Protein AF-A0A9P6KYP5-F1 (afdb_monomer_lite)

Organism: NCBI:txid83296

Structure (mmCIF, N/CA/C/O backbone):
data_AF-A0A9P6KYP5-F1
#
_entry.id   AF-A0A9P6KYP5-F1
#
loop_
_atom_site.group_PDB
_atom_site.id
_atom_site.type_symbol
_atom_site.label_atom_id
_atom_site.label_alt_id
_atom_site.label_comp_id
_atom_site.label_asym_id
_atom_site.label_entity_id
_atom_site.label_seq_id
_atom_site.pdbx_PDB_ins_code
_atom_site.Cartn_x
_atom_site.Cartn_y
_atom_site.Cartn_z
_atom_site.occupancy
_atom_site.B_iso_or_equiv
_atom_site.auth_seq_id
_atom_site.auth_comp_id
_atom_site.auth_asym_id
_atom_site.auth_atom_id
_atom_site.pdbx_PDB_model_num
ATOM 1 N N . MET A 1 1 ? 40.845 39.971 -29.958 1.00 44.00 1 MET A N 1
ATOM 2 C CA . MET A 1 1 ? 39.928 39.571 -28.871 1.00 44.00 1 MET A CA 1
ATOM 3 C C . MET A 1 1 ? 38.555 39.395 -29.490 1.00 44.00 1 MET A C 1
ATOM 5 O O . MET A 1 1 ? 37.910 40.387 -29.801 1.00 44.00 1 MET A O 1
ATOM 9 N N . GLU A 1 2 ? 38.164 38.157 -29.788 1.00 44.59 2 GLU A N 1
ATOM 10 C CA . GLU A 1 2 ? 36.823 37.867 -30.303 1.00 44.59 2 GLU A CA 1
ATOM 11 C C . GLU A 1 2 ? 35.807 38.026 -29.170 1.00 44.59 2 GLU A C 1
ATOM 13 O O . GLU A 1 2 ? 35.826 37.288 -28.186 1.00 44.59 2 GLU A O 1
ATOM 18 N N . TYR A 1 3 ? 34.938 39.029 -29.296 1.00 50.56 3 TYR A N 1
ATOM 19 C CA . TYR A 1 3 ? 33.772 39.180 -28.437 1.00 50.56 3 TYR A CA 1
ATOM 20 C C . TYR A 1 3 ? 32.770 38.075 -28.786 1.00 50.56 3 TYR A C 1
ATOM 22 O O . TYR A 1 3 ? 32.214 38.045 -29.885 1.00 50.56 3 TYR A O 1
ATOM 30 N N . ASN A 1 4 ? 32.551 37.154 -27.848 1.00 55.22 4 ASN A N 1
ATOM 31 C CA . ASN A 1 4 ? 31.525 36.126 -27.974 1.00 55.22 4 ASN A CA 1
ATOM 32 C C . ASN A 1 4 ? 30.144 36.784 -28.141 1.00 55.22 4 ASN A C 1
ATOM 34 O O . ASN A 1 4 ? 29.724 37.588 -27.311 1.00 55.22 4 ASN A O 1
ATOM 38 N N . LYS A 1 5 ? 29.450 36.441 -29.236 1.00 57.41 5 LYS A N 1
ATOM 39 C CA . LYS A 1 5 ? 28.115 36.955 -29.585 1.00 57.41 5 LYS A CA 1
ATOM 40 C C . LYS A 1 5 ? 27.102 36.722 -28.443 1.00 57.41 5 LYS A C 1
ATOM 42 O O . LYS A 1 5 ? 27.071 35.618 -27.891 1.00 57.41 5 LYS A O 1
ATOM 47 N N . PRO A 1 6 ? 26.219 37.697 -28.149 1.00 54.44 6 PRO A N 1
ATOM 48 C CA . PRO A 1 6 ? 25.274 37.650 -27.025 1.00 54.44 6 PRO A CA 1
ATOM 49 C C . PRO A 1 6 ? 24.238 36.513 -27.105 1.00 54.44 6 PRO A C 1
ATOM 51 O O . PRO A 1 6 ? 23.682 36.120 -26.084 1.00 54.44 6 PRO A O 1
ATOM 54 N N . GLU A 1 7 ? 24.010 35.925 -28.283 1.00 51.78 7 GLU A N 1
ATOM 55 C CA . GLU A 1 7 ? 23.033 34.840 -28.468 1.00 51.78 7 GLU A CA 1
ATOM 56 C C . GLU A 1 7 ? 23.382 33.561 -27.694 1.00 51.78 7 GLU A C 1
ATOM 58 O O . GLU A 1 7 ? 22.488 32.896 -27.177 1.00 51.78 7 GLU A O 1
ATOM 63 N N . LYS A 1 8 ? 24.671 33.218 -27.543 1.00 51.72 8 LYS A N 1
ATOM 64 C CA . LYS A 1 8 ? 25.075 31.989 -26.832 1.00 51.72 8 LYS A CA 1
ATOM 65 C C . LYS A 1 8 ? 24.877 32.077 -25.315 1.00 51.72 8 LYS A C 1
ATOM 67 O O . LYS A 1 8 ? 24.716 31.049 -24.664 1.00 51.72 8 LYS A O 1
ATOM 72 N N . MET A 1 9 ? 24.861 33.287 -24.755 1.00 49.75 9 MET A N 1
ATOM 73 C CA . MET A 1 9 ? 24.710 33.512 -23.315 1.00 49.75 9 MET A CA 1
ATOM 74 C C . MET A 1 9 ? 23.245 33.374 -22.864 1.00 49.75 9 MET A C 1
ATOM 76 O O . MET A 1 9 ? 22.976 32.851 -21.786 1.00 49.75 9 MET A O 1
ATOM 80 N N . ILE A 1 10 ? 22.293 33.740 -23.730 1.00 51.50 10 ILE A N 1
ATOM 81 C CA . ILE A 1 10 ? 20.849 33.630 -23.467 1.00 51.50 10 ILE A CA 1
ATOM 82 C C . ILE A 1 10 ? 20.412 32.160 -23.381 1.00 51.50 10 ILE A C 1
ATOM 84 O O . ILE A 1 10 ? 19.579 31.804 -22.549 1.00 51.50 10 ILE A O 1
ATOM 88 N N . VAL A 1 11 ? 20.999 31.277 -24.196 1.00 53.56 11 VAL A N 1
ATOM 89 C CA . VAL A 1 11 ? 20.635 29.848 -24.226 1.00 53.56 11 VAL A CA 1
ATOM 90 C C . VAL A 1 11 ? 21.051 29.129 -22.936 1.00 53.56 11 VAL A C 1
ATOM 92 O O . VAL A 1 11 ? 20.288 28.313 -22.424 1.00 53.56 11 VAL A O 1
ATOM 95 N N . ALA A 1 12 ? 22.214 29.461 -22.365 1.00 55.34 12 ALA A N 1
ATOM 96 C CA . ALA A 1 12 ? 22.681 28.871 -21.107 1.00 55.34 12 ALA A CA 1
ATOM 97 C C . ALA A 1 12 ? 21.826 29.303 -19.898 1.00 55.34 12 ALA A C 1
ATOM 99 O O . ALA A 1 12 ? 21.501 28.472 -19.044 1.00 55.34 12 ALA A O 1
ATOM 100 N N . ASP A 1 13 ? 21.418 30.577 -19.858 1.00 56.06 13 ASP A N 1
ATOM 101 C CA . ASP A 1 13 ? 20.523 31.115 -18.821 1.00 56.06 13 ASP A CA 1
ATOM 102 C C . ASP A 1 13 ? 19.115 30.497 -18.919 1.00 56.06 13 ASP A C 1
ATOM 104 O O . ASP A 1 13 ? 18.518 30.101 -17.916 1.00 56.06 13 ASP A O 1
ATOM 108 N N . SER A 1 14 ? 18.626 30.303 -20.150 1.00 57.31 14 SER A N 1
ATOM 109 C CA . SER A 1 14 ? 17.334 29.663 -20.430 1.00 57.31 14 SER A CA 1
ATOM 110 C C . SER A 1 14 ? 17.318 28.189 -20.012 1.00 57.31 14 SER A C 1
ATOM 112 O O . SER A 1 14 ? 16.392 27.750 -19.334 1.00 57.31 14 SER A O 1
ATOM 114 N N . LEU A 1 15 ? 18.355 27.423 -20.369 1.00 57.00 15 LEU A N 1
ATOM 115 C CA . LEU A 1 15 ? 18.469 26.006 -20.001 1.00 57.00 15 LEU A CA 1
ATOM 116 C C . LEU A 1 15 ? 18.622 25.811 -18.486 1.00 57.00 15 LEU A C 1
ATOM 118 O O . LEU A 1 15 ? 18.037 24.881 -17.933 1.00 57.00 15 LEU A O 1
ATOM 122 N N . SER A 1 16 ? 19.352 26.702 -17.806 1.00 58.38 16 SER A N 1
ATOM 123 C CA . SER A 1 16 ? 19.509 26.652 -16.345 1.00 58.38 16 SER A CA 1
ATOM 124 C C . SER A 1 16 ? 18.204 26.959 -15.608 1.00 58.38 16 SER A C 1
ATOM 126 O O . SER A 1 16 ? 17.885 26.285 -14.629 1.00 58.38 16 SER A O 1
ATOM 128 N N . ARG A 1 17 ? 17.410 27.926 -16.094 1.00 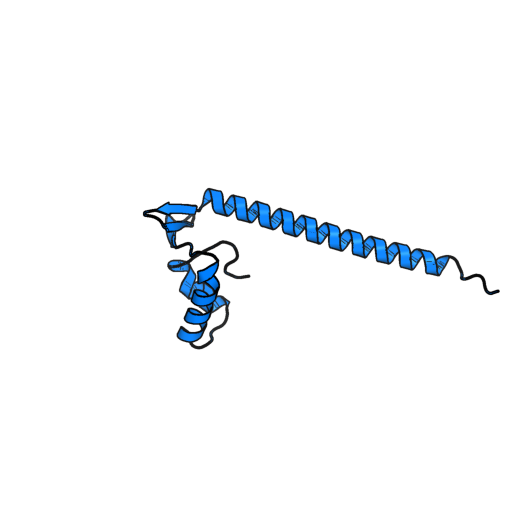58.16 17 ARG A N 1
ATOM 129 C CA . ARG A 1 17 ? 16.078 28.220 -15.535 1.00 58.16 17 ARG A CA 1
ATOM 130 C C . ARG A 1 17 ? 15.113 27.049 -15.676 1.00 58.16 17 ARG A C 1
ATOM 132 O O . ARG A 1 17 ? 14.454 26.708 -14.699 1.00 58.16 17 ARG A O 1
ATOM 139 N N . ILE A 1 18 ? 15.086 26.398 -16.841 1.00 60.56 18 ILE A N 1
ATOM 140 C CA . ILE A 1 18 ? 14.239 25.218 -17.072 1.00 60.56 18 ILE A CA 1
ATOM 141 C C . ILE A 1 18 ? 14.614 24.092 -16.095 1.00 60.56 18 ILE A C 1
ATOM 143 O O . ILE A 1 18 ? 13.734 23.522 -15.457 1.00 60.56 18 ILE A O 1
ATOM 147 N N . HIS A 1 19 ? 15.913 23.829 -15.900 1.00 57.91 19 HIS A N 1
ATOM 148 C CA . HIS A 1 19 ? 16.373 22.790 -14.971 1.00 57.91 19 HIS A CA 1
ATOM 149 C C . HIS A 1 19 ? 16.009 23.097 -13.509 1.00 57.91 19 HIS A C 1
ATOM 151 O O . HIS A 1 19 ? 15.497 22.228 -12.807 1.00 57.91 19 HIS A O 1
ATOM 157 N N . MET A 1 20 ? 16.190 24.348 -13.064 1.00 59.91 20 MET A N 1
ATOM 158 C CA . MET A 1 20 ? 15.775 24.766 -11.721 1.00 59.91 20 MET A CA 1
ATOM 159 C C . MET A 1 20 ? 14.258 24.655 -11.525 1.00 59.91 20 MET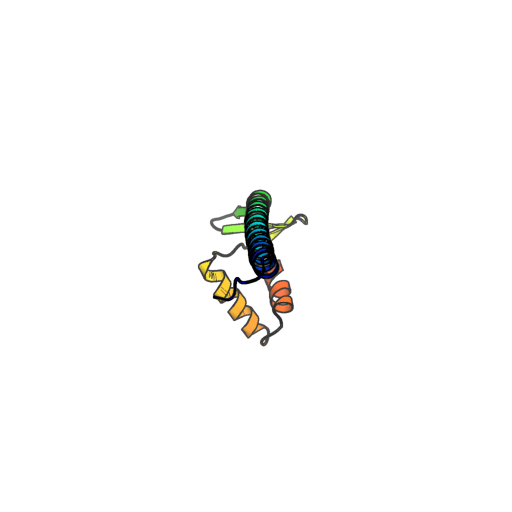 A C 1
ATOM 161 O O . MET A 1 20 ? 13.811 24.188 -10.481 1.00 59.91 20 MET A O 1
ATOM 165 N N . GLU A 1 21 ? 13.449 25.041 -12.516 1.00 60.84 21 GLU A N 1
ATOM 166 C CA . GLU A 1 21 ? 11.995 24.874 -12.453 1.00 60.84 21 GLU A CA 1
ATOM 167 C C . GLU A 1 21 ? 11.571 23.401 -12.393 1.00 60.84 21 GLU A C 1
ATOM 169 O O . GLU A 1 21 ? 10.634 23.074 -11.662 1.00 60.84 21 GLU A O 1
ATOM 174 N N . ASP A 1 22 ? 12.239 22.512 -13.129 1.00 61.34 22 ASP A N 1
ATOM 175 C CA . ASP A 1 22 ? 11.986 21.069 -13.085 1.00 61.34 22 ASP A CA 1
ATOM 176 C C . ASP A 1 22 ? 12.328 20.466 -11.719 1.00 61.34 22 ASP A C 1
ATOM 178 O O . ASP A 1 22 ? 11.548 19.676 -11.180 1.00 61.34 22 ASP A O 1
ATOM 182 N N . ASP A 1 23 ? 13.447 20.861 -11.114 1.00 63.06 23 ASP A N 1
ATOM 183 C CA . ASP A 1 23 ? 13.833 20.379 -9.787 1.00 63.06 23 ASP A CA 1
ATOM 184 C C . ASP A 1 23 ? 12.923 20.932 -8.682 1.00 63.06 23 ASP A C 1
ATOM 186 O O . ASP A 1 23 ? 12.499 20.183 -7.798 1.00 63.06 23 ASP A O 1
ATOM 190 N N . ILE A 1 24 ? 12.497 22.196 -8.783 1.00 66.75 24 ILE A N 1
ATOM 191 C CA . ILE A 1 24 ? 11.482 22.776 -7.891 1.00 66.75 24 ILE A CA 1
ATOM 192 C C . ILE A 1 24 ? 10.140 22.042 -8.053 1.00 66.75 24 ILE A C 1
ATOM 194 O O . ILE A 1 24 ? 9.496 21.693 -7.060 1.00 66.75 24 ILE A O 1
ATOM 198 N N . LYS A 1 25 ? 9.707 21.750 -9.288 1.00 65.69 25 LYS A N 1
ATOM 199 C CA . LYS A 1 25 ? 8.467 20.996 -9.555 1.00 65.69 25 LYS A CA 1
ATOM 200 C C . LYS A 1 25 ? 8.539 19.569 -9.010 1.00 65.69 25 LYS A C 1
ATOM 202 O O . LYS A 1 25 ? 7.551 19.090 -8.445 1.00 65.69 25 LYS A O 1
ATOM 207 N N . LYS A 1 26 ? 9.685 18.889 -9.131 1.00 67.62 26 LYS A N 1
ATOM 208 C CA . LYS A 1 26 ? 9.914 17.566 -8.524 1.00 67.62 26 LYS A CA 1
ATOM 209 C C . LYS A 1 26 ? 9.816 17.632 -7.002 1.00 67.62 26 LYS A C 1
ATOM 211 O O . LYS A 1 26 ? 9.097 16.823 -6.419 1.00 67.62 26 LYS A O 1
ATOM 216 N N . ASP A 1 27 ? 10.455 18.613 -6.369 1.00 71.75 27 ASP A N 1
ATOM 217 C CA . ASP A 1 27 ? 10.430 18.787 -4.912 1.00 71.75 27 ASP A CA 1
ATOM 218 C C . ASP A 1 27 ? 9.007 19.060 -4.383 1.00 71.75 27 ASP A C 1
ATOM 220 O O . ASP A 1 27 ? 8.548 18.426 -3.426 1.00 71.75 27 ASP A O 1
ATOM 224 N N . ILE A 1 28 ? 8.244 19.916 -5.074 1.00 71.62 28 ILE A N 1
ATOM 225 C CA . ILE A 1 28 ? 6.829 20.179 -4.765 1.00 71.62 28 ILE A CA 1
ATOM 226 C C . ILE A 1 28 ? 5.988 18.897 -4.891 1.00 71.62 28 ILE A C 1
ATOM 228 O O . ILE A 1 28 ? 5.152 18.615 -4.025 1.00 71.62 28 ILE A O 1
ATOM 232 N N . ASN A 1 29 ? 6.208 18.095 -5.937 1.00 73.19 29 ASN A N 1
ATOM 233 C CA . ASN A 1 29 ? 5.484 16.839 -6.139 1.00 73.19 29 ASN A CA 1
ATOM 234 C C . ASN A 1 29 ? 5.807 15.793 -5.063 1.00 73.19 29 ASN A C 1
ATOM 236 O O . ASN A 1 29 ? 4.891 15.126 -4.573 1.00 73.19 29 ASN A O 1
ATOM 240 N N . ILE A 1 30 ? 7.070 15.685 -4.639 1.00 75.56 30 ILE A N 1
ATOM 241 C CA . ILE A 1 30 ? 7.484 14.793 -3.546 1.00 75.56 30 ILE A CA 1
ATOM 242 C C . ILE A 1 30 ? 6.791 15.206 -2.245 1.00 75.56 30 ILE A C 1
ATOM 244 O O . ILE A 1 30 ? 6.127 14.381 -1.612 1.00 75.56 30 ILE A O 1
ATOM 248 N N . LYS A 1 31 ? 6.850 16.495 -1.885 1.00 76.44 31 LYS A N 1
ATOM 249 C CA . LYS A 1 31 ? 6.181 17.040 -0.690 1.00 76.44 31 LYS A CA 1
ATOM 250 C C . LYS A 1 31 ? 4.677 16.775 -0.703 1.00 76.44 31 LYS A C 1
ATOM 252 O O . LYS A 1 31 ? 4.099 16.381 0.312 1.00 76.44 31 LYS A O 1
ATOM 257 N N . ARG A 1 32 ? 4.029 16.941 -1.860 1.00 75.88 32 ARG A N 1
ATOM 258 C CA . ARG A 1 32 ? 2.596 16.666 -2.022 1.00 75.88 32 ARG A CA 1
ATOM 259 C C . ARG A 1 32 ? 2.274 15.179 -1.858 1.00 75.88 32 ARG A C 1
ATOM 261 O O . ARG A 1 32 ? 1.298 14.854 -1.183 1.00 75.88 32 ARG A O 1
ATOM 268 N N . SER A 1 33 ? 3.087 14.293 -2.433 1.00 76.44 33 SER A N 1
ATOM 269 C CA . SER A 1 33 ? 2.934 12.839 -2.296 1.00 76.44 33 SER A CA 1
ATOM 270 C C . SER A 1 33 ? 3.077 12.389 -0.840 1.00 76.44 33 SER A C 1
ATOM 272 O O . SER A 1 33 ? 2.225 11.652 -0.342 1.00 76.44 33 SER A O 1
ATOM 274 N N . LEU A 1 34 ? 4.086 12.897 -0.124 1.00 79.25 34 LEU A N 1
ATOM 275 C CA . LEU A 1 34 ? 4.296 12.608 1.299 1.00 79.25 34 LEU A CA 1
ATOM 276 C C . LEU A 1 34 ? 3.087 13.035 2.139 1.00 79.25 34 LEU A C 1
ATOM 278 O O . LEU A 1 34 ? 2.524 12.217 2.866 1.00 79.25 34 LEU A O 1
ATOM 282 N N . LYS A 1 35 ? 2.597 14.266 1.944 1.00 82.31 35 LYS A N 1
ATOM 283 C CA . LYS A 1 35 ? 1.413 14.775 2.652 1.00 82.31 35 LYS A CA 1
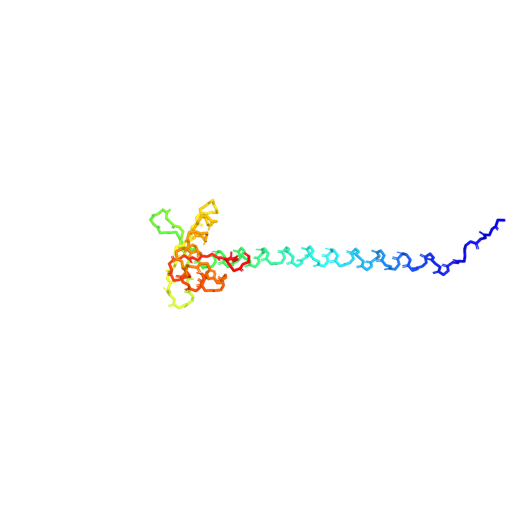ATOM 284 C C . LYS A 1 35 ? 0.159 13.937 2.374 1.00 82.31 35 LYS A C 1
ATOM 286 O O . LYS A 1 35 ? -0.646 13.688 3.272 1.00 82.31 35 LYS A O 1
ATOM 291 N N . GLN A 1 36 ? -0.021 13.477 1.134 1.00 80.62 36 GLN A N 1
ATOM 292 C CA . GLN A 1 36 ? -1.115 12.568 0.782 1.00 80.62 36 GLN A CA 1
ATOM 293 C C . GLN A 1 36 ? -0.963 11.201 1.450 1.00 80.62 36 GLN A C 1
ATOM 295 O O . GLN A 1 36 ? -1.955 10.643 1.920 1.00 80.62 36 GLN A O 1
ATOM 300 N N . GLN A 1 37 ? 0.252 10.650 1.499 1.00 82.31 37 GLN A N 1
ATOM 301 C CA . GLN A 1 37 ? 0.510 9.400 2.203 1.00 82.31 37 GLN A CA 1
ATOM 302 C C . GLN A 1 37 ? 0.186 9.549 3.687 1.00 82.31 37 GLN A C 1
ATOM 304 O O . GLN A 1 37 ? -0.575 8.735 4.198 1.00 82.31 37 GLN A O 1
ATOM 309 N N . GLU A 1 38 ? 0.668 10.595 4.358 1.00 83.19 38 GLU A N 1
ATOM 310 C CA . GLU A 1 38 ? 0.353 10.871 5.766 1.00 83.19 38 GLU A CA 1
ATOM 311 C C . GLU A 1 38 ? -1.155 10.961 6.027 1.00 83.19 38 GLU A C 1
ATOM 313 O O . GLU A 1 38 ? -1.654 10.380 6.991 1.00 83.19 38 GLU A O 1
ATOM 318 N N . GLY A 1 39 ? -1.905 11.633 5.148 1.00 85.06 39 GLY A N 1
ATOM 319 C CA . GLY A 1 39 ? -3.366 11.684 5.240 1.00 85.06 39 GLY A CA 1
ATOM 320 C C . GLY A 1 39 ? -4.008 10.296 5.150 1.00 85.06 39 GLY A C 1
ATOM 321 O O . GLY A 1 39 ? -4.897 9.968 5.935 1.00 85.06 39 GLY A O 1
ATOM 322 N N . LYS A 1 40 ? -3.515 9.444 4.243 1.00 84.25 40 LYS A N 1
ATOM 323 C CA . LYS A 1 40 ? -3.978 8.055 4.120 1.00 84.25 40 LYS A CA 1
ATOM 324 C C . LYS A 1 40 ? -3.631 7.233 5.364 1.00 84.25 40 LYS A C 1
ATOM 326 O O . LYS A 1 40 ? -4.482 6.483 5.831 1.00 84.25 40 LYS A O 1
ATOM 331 N N . TRP A 1 41 ? -2.427 7.403 5.916 1.00 85.94 41 TRP A N 1
ATOM 332 C CA . TRP A 1 41 ? -2.024 6.773 7.176 1.00 85.94 41 TRP A CA 1
ATOM 333 C C . TRP A 1 41 ? -2.996 7.138 8.302 1.00 85.94 41 TRP A C 1
ATOM 335 O O . TRP A 1 41 ? -3.519 6.244 8.952 1.00 85.94 41 TRP A O 1
ATOM 345 N N . LYS A 1 42 ? -3.322 8.421 8.483 1.00 85.19 42 LYS A N 1
ATOM 346 C CA . LYS A 1 42 ? -4.244 8.862 9.544 1.00 85.19 42 LYS A CA 1
ATOM 347 C C . LYS A 1 42 ? -5.673 8.334 9.386 1.00 85.19 42 LYS A C 1
ATOM 349 O O . LYS A 1 42 ? -6.317 8.059 10.388 1.00 85.19 42 LYS A O 1
ATOM 354 N N . LYS A 1 43 ? -6.176 8.213 8.153 1.00 87.88 43 LYS A N 1
ATOM 355 C CA . LYS A 1 43 ? -7.555 7.762 7.894 1.00 87.88 43 LYS A CA 1
ATO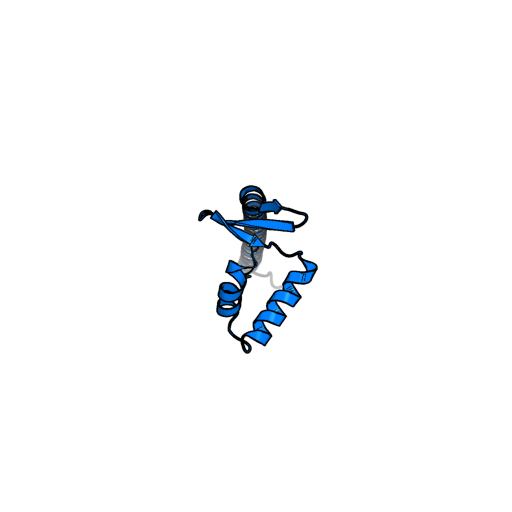M 356 C C . LYS A 1 43 ? -7.733 6.252 8.083 1.00 87.88 43 LYS A C 1
ATOM 358 O O . LYS A 1 43 ? -8.778 5.824 8.556 1.00 87.88 43 LYS A O 1
ATOM 363 N N . HIS A 1 44 ? -6.754 5.457 7.656 1.00 89.75 44 HIS A N 1
ATOM 364 C CA . HIS A 1 44 ? -6.928 4.009 7.502 1.00 89.75 44 HIS A CA 1
ATOM 365 C C . HIS A 1 44 ? -6.170 3.173 8.531 1.00 89.75 44 HIS A C 1
ATOM 367 O O . HIS A 1 44 ? -6.414 1.973 8.624 1.00 89.75 44 HIS A O 1
ATOM 373 N N . VAL A 1 45 ? -5.233 3.757 9.279 1.00 91.19 45 VAL A N 1
ATOM 374 C CA . VAL A 1 45 ? -4.443 3.000 10.252 1.00 91.19 45 VAL A CA 1
ATOM 375 C C . VAL A 1 45 ? -5.150 3.007 11.593 1.00 91.19 45 VAL A C 1
ATOM 377 O O . VAL A 1 45 ? -5.413 4.063 12.163 1.00 91.19 45 VAL A O 1
ATOM 380 N N . ILE A 1 46 ? -5.403 1.813 12.108 1.00 90.62 46 ILE A N 1
ATOM 381 C CA . ILE A 1 46 ? -5.899 1.574 13.459 1.00 90.62 46 ILE A CA 1
ATOM 382 C C . ILE A 1 46 ? -4.826 0.844 14.267 1.00 90.62 46 ILE A C 1
ATOM 384 O O . ILE A 1 46 ? -3.971 0.154 13.708 1.00 90.62 46 ILE A O 1
ATOM 388 N N . GLN A 1 47 ? -4.860 1.005 15.584 1.00 89.69 47 GLN A N 1
ATOM 389 C CA . GLN A 1 47 ? -4.000 0.271 16.503 1.00 89.69 47 GLN A CA 1
ATOM 390 C C . GLN A 1 47 ? -4.847 -0.784 17.218 1.00 89.69 47 GLN A C 1
ATOM 392 O O . GLN A 1 47 ? -5.787 -0.434 17.924 1.00 89.69 47 GLN A O 1
ATOM 397 N N . GLU A 1 48 ? -4.519 -2.059 17.025 1.00 85.94 48 GLU A N 1
ATOM 398 C CA . GLU A 1 48 ? -5.172 -3.200 17.678 1.00 85.94 48 GLU A CA 1
ATOM 399 C C . GLU A 1 48 ? -4.104 -4.044 18.376 1.00 85.94 48 GLU A C 1
ATOM 401 O O . GLU A 1 48 ? -3.129 -4.430 17.741 1.00 85.94 48 GLU A O 1
ATOM 406 N N . GLU A 1 49 ? -4.262 -4.303 19.679 1.00 75.50 49 GLU A N 1
ATOM 407 C CA . GLU A 1 49 ? -3.454 -5.281 20.437 1.00 75.50 49 GLU A CA 1
ATOM 408 C C . GLU A 1 49 ? -1.928 -5.198 20.185 1.00 75.50 49 GLU A C 1
ATOM 410 O O . GLU A 1 49 ? -1.267 -6.194 19.903 1.00 75.50 49 GLU A O 1
ATOM 415 N N . ASN A 1 50 ? -1.358 -3.987 20.273 1.00 82.44 50 ASN A N 1
ATOM 416 C CA . ASN A 1 50 ? 0.056 -3.657 19.987 1.00 82.44 50 ASN A CA 1
ATOM 417 C C . ASN A 1 50 ? 0.507 -3.716 18.518 1.00 82.44 50 ASN A C 1
ATOM 419 O O . ASN A 1 50 ? 1.682 -3.491 18.229 1.00 82.44 50 ASN A O 1
ATOM 423 N N . LYS A 1 51 ? -0.401 -3.928 17.570 1.00 87.56 51 LYS A N 1
ATOM 424 C CA . LYS A 1 51 ? -0.105 -3.919 16.136 1.00 87.56 51 LYS A CA 1
ATOM 425 C C . LYS A 1 51 ? -0.822 -2.782 15.425 1.00 87.56 51 LYS A C 1
ATOM 427 O O . LYS A 1 51 ? -1.908 -2.350 15.809 1.00 87.56 51 LYS A O 1
ATOM 432 N N . LYS A 1 52 ? -0.197 -2.277 14.362 1.00 91.31 52 LYS A N 1
ATOM 433 C CA . LYS A 1 52 ? -0.837 -1.335 13.440 1.00 91.31 52 LYS A CA 1
ATOM 434 C C . LYS A 1 52 ? -1.531 -2.141 12.353 1.00 91.31 52 LYS A C 1
ATOM 436 O O . LYS A 1 52 ? -0.899 -2.981 11.721 1.00 91.31 52 LYS A O 1
ATOM 441 N N . CYS A 1 53 ? -2.801 -1.859 12.113 1.00 92.44 53 CYS A N 1
ATOM 442 C CA . CYS A 1 53 ? -3.596 -2.487 11.067 1.00 92.44 53 CYS A CA 1
ATOM 443 C C . CYS A 1 53 ? -4.100 -1.421 10.097 1.00 92.44 53 CYS A C 1
ATOM 445 O O . CYS A 1 53 ? -4.436 -0.307 10.488 1.00 92.44 53 CYS A O 1
ATOM 447 N N . TRP A 1 54 ? -4.147 -1.764 8.819 1.00 93.06 54 TRP A N 1
ATOM 448 C CA . TRP A 1 54 ? -4.723 -0.965 7.756 1.00 93.06 54 TRP A CA 1
ATOM 449 C C . TRP A 1 54 ? -6.141 -1.438 7.480 1.00 93.06 54 TRP A C 1
ATOM 451 O O . TRP A 1 54 ? -6.338 -2.597 7.114 1.00 93.06 54 TRP A O 1
ATOM 461 N N . VAL A 1 55 ? -7.108 -0.536 7.597 1.00 93.31 55 VAL A N 1
ATOM 462 C CA . VAL A 1 55 ? -8.510 -0.779 7.264 1.00 93.31 55 VAL A CA 1
ATOM 463 C C . VAL A 1 55 ? -8.778 -0.257 5.862 1.00 93.31 55 VAL A C 1
ATOM 465 O O . VAL A 1 55 ? -8.669 0.939 5.586 1.00 93.31 55 VAL A O 1
ATOM 468 N N . PHE A 1 56 ? -9.109 -1.158 4.950 1.00 90.56 56 PHE A N 1
ATOM 469 C CA . PHE A 1 56 ? -9.571 -0.801 3.615 1.00 90.56 56 PHE A CA 1
ATOM 470 C C . PHE A 1 56 ? -11.014 -0.279 3.662 1.00 90.56 56 PHE A C 1
ATOM 472 O O . PHE A 1 56 ? -11.762 -0.588 4.586 1.00 90.56 56 PHE A O 1
ATOM 479 N N . ASP A 1 57 ? -11.426 0.501 2.657 1.00 88.81 57 ASP A N 1
ATOM 480 C CA . ASP A 1 57 ? -12.801 1.023 2.589 1.00 88.81 57 ASP A CA 1
ATOM 481 C C . ASP A 1 57 ? -13.859 -0.100 2.461 1.00 88.81 57 ASP A C 1
ATOM 483 O O . ASP A 1 57 ? -15.025 0.126 2.761 1.00 88.81 57 ASP A O 1
ATOM 487 N N . ASP A 1 58 ? -13.462 -1.321 2.072 1.00 90.19 58 ASP A N 1
ATOM 488 C CA . ASP A 1 58 ? -14.319 -2.519 2.051 1.00 90.19 58 ASP A CA 1
ATOM 489 C C . ASP A 1 58 ? -14.396 -3.252 3.408 1.00 90.19 58 ASP A C 1
ATOM 491 O O . ASP A 1 58 ? -14.980 -4.330 3.503 1.00 90.19 58 ASP A O 1
ATOM 495 N N . GLY A 1 59 ? -13.789 -2.691 4.458 1.00 87.69 59 GLY A N 1
ATOM 496 C CA . GLY A 1 59 ? -13.771 -3.247 5.811 1.00 87.69 59 GLY A CA 1
ATOM 497 C C . GLY A 1 59 ? -12.712 -4.328 6.041 1.00 87.69 59 GLY A C 1
ATOM 498 O O . GLY A 1 59 ? -12.558 -4.791 7.173 1.00 87.69 59 GLY A O 1
ATOM 499 N N . ARG A 1 60 ? -11.941 -4.726 5.018 1.00 91.19 60 ARG A N 1
ATOM 500 C CA . ARG A 1 60 ? -10.831 -5.671 5.213 1.00 91.19 60 ARG A CA 1
ATOM 501 C C . ARG A 1 60 ? -9.730 -5.028 6.042 1.00 91.19 60 ARG A C 1
ATOM 503 O O . ARG A 1 60 ? -9.409 -3.852 5.870 1.00 91.19 60 ARG A O 1
ATOM 510 N N . LYS A 1 61 ? -9.105 -5.832 6.896 1.00 92.62 61 LYS A N 1
ATOM 511 C CA . LYS A 1 61 ? -7.951 -5.431 7.698 1.00 92.62 61 LYS A CA 1
ATOM 512 C C . LYS A 1 61 ? -6.707 -6.165 7.218 1.00 92.62 61 LYS A C 1
ATOM 514 O O . LYS A 1 61 ? -6.757 -7.371 6.995 1.00 92.62 61 LYS A O 1
ATOM 519 N N . ALA A 1 62 ? -5.606 -5.441 7.076 1.00 92.69 62 ALA A N 1
ATOM 520 C CA . AL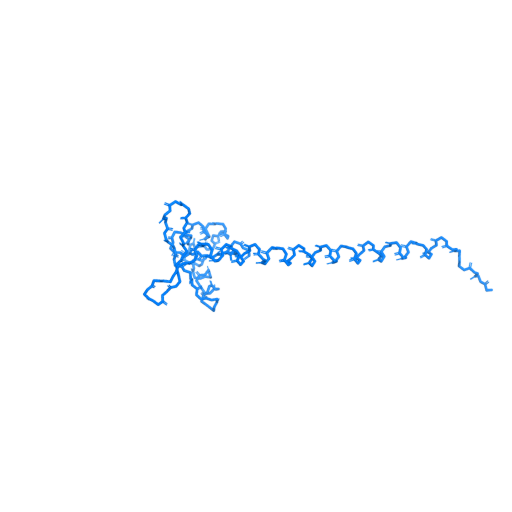A A 1 62 ? -4.287 -6.010 6.823 1.00 92.69 62 ALA A CA 1
ATOM 521 C C . ALA A 1 62 ? -3.293 -5.473 7.850 1.00 92.69 62 ALA A C 1
ATOM 523 O O . ALA A 1 62 ? -3.364 -4.311 8.238 1.00 92.69 62 ALA A O 1
ATOM 524 N N . GLU A 1 63 ? -2.350 -6.296 8.285 1.00 93.75 63 GLU A N 1
ATOM 525 C CA . GLU A 1 63 ? -1.316 -5.874 9.223 1.00 93.75 63 GLU A CA 1
ATOM 526 C C . GLU A 1 63 ? -0.355 -4.893 8.540 1.00 93.75 63 GLU A C 1
ATOM 528 O O . GLU A 1 63 ? 0.023 -5.049 7.375 1.00 93.75 63 GLU A O 1
ATOM 533 N N . VAL A 1 64 ? 0.040 -3.857 9.271 1.00 93.31 64 VAL A N 1
ATOM 534 C CA . VAL A 1 64 ? 1.013 -2.869 8.826 1.00 93.31 64 VAL A CA 1
ATOM 535 C C . VAL A 1 64 ? 2.349 -3.177 9.498 1.00 93.31 64 VAL A C 1
ATOM 537 O O . VAL A 1 64 ? 2.585 -2.730 10.623 1.00 93.31 64 VAL A O 1
ATOM 540 N N . PRO A 1 65 ? 3.246 -3.916 8.825 1.00 92.00 65 PRO A N 1
ATOM 541 C CA . PRO A 1 65 ? 4.541 -4.257 9.388 1.00 92.00 65 PRO A CA 1
ATOM 542 C C . PRO A 1 65 ? 5.408 -3.018 9.634 1.00 92.00 65 PRO A C 1
ATOM 544 O O . PRO A 1 65 ? 5.319 -1.998 8.927 1.00 92.00 65 PRO A O 1
ATOM 547 N N . GLU A 1 66 ? 6.308 -3.132 10.609 1.00 90.12 66 GLU A N 1
ATOM 548 C CA . GLU A 1 66 ? 7.338 -2.130 10.867 1.00 90.12 66 GLU A CA 1
ATOM 549 C C . GLU A 1 66 ? 8.267 -1.953 9.664 1.00 90.12 66 GLU A C 1
ATOM 551 O O . GLU A 1 66 ? 8.489 -2.870 8.875 1.00 90.12 66 GLU A O 1
ATOM 556 N N . VAL A 1 67 ? 8.839 -0.758 9.518 1.00 89.00 67 VAL A N 1
ATOM 557 C CA . VAL A 1 67 ? 9.679 -0.417 8.359 1.00 89.00 67 VAL A CA 1
ATOM 558 C C . VAL A 1 67 ? 10.868 -1.376 8.223 1.00 89.00 67 VAL A C 1
ATOM 560 O O . VAL A 1 67 ? 11.176 -1.804 7.113 1.00 89.00 67 VAL A O 1
ATOM 563 N N . ASN A 1 68 ? 11.454 -1.787 9.349 1.00 90.56 68 ASN A N 1
ATOM 564 C CA . ASN A 1 68 ? 12.629 -2.659 9.399 1.00 90.56 68 ASN A CA 1
ATOM 565 C C . ASN A 1 68 ? 12.358 -4.073 8.859 1.00 90.56 68 ASN A C 1
ATOM 567 O O . ASN A 1 68 ? 13.239 -4.676 8.254 1.00 90.56 68 ASN A O 1
ATOM 571 N N . ILE A 1 69 ? 11.137 -4.592 9.027 1.00 91.38 69 ILE A N 1
ATOM 572 C CA . ILE A 1 69 ? 10.783 -5.965 8.624 1.00 91.38 69 ILE A CA 1
ATOM 573 C C . ILE A 1 69 ? 10.182 -6.042 7.212 1.00 91.38 69 ILE A C 1
ATOM 575 O O . ILE A 1 69 ? 10.151 -7.115 6.610 1.00 91.38 69 ILE A O 1
ATOM 579 N N . ARG A 1 70 ? 9.728 -4.913 6.644 1.00 90.88 70 ARG A N 1
ATOM 580 C CA . ARG A 1 70 ? 9.078 -4.862 5.316 1.00 90.88 70 ARG A CA 1
ATOM 581 C C . ARG A 1 70 ? 9.940 -5.444 4.207 1.00 90.88 70 ARG A C 1
ATOM 583 O O . ARG A 1 70 ? 9.432 -6.190 3.375 1.00 90.88 70 ARG A O 1
ATOM 590 N N . LYS A 1 71 ? 11.228 -5.095 4.192 1.00 89.44 71 LYS A N 1
ATOM 591 C CA . LYS A 1 71 ? 12.156 -5.550 3.153 1.00 89.44 71 LYS A CA 1
ATOM 592 C C . LYS A 1 71 ? 12.309 -7.073 3.189 1.00 89.44 71 LYS A C 1
ATOM 594 O O . LYS A 1 71 ? 12.095 -7.722 2.170 1.00 89.44 71 LYS A O 1
ATOM 599 N N . GLY A 1 72 ? 12.554 -7.628 4.378 1.00 90.38 72 GLY A N 1
ATOM 600 C CA . GLY A 1 72 ? 12.642 -9.075 4.581 1.00 90.38 72 GLY A CA 1
ATOM 601 C C . GLY A 1 72 ? 11.362 -9.803 4.166 1.00 90.38 72 GLY A C 1
ATOM 602 O O . GLY A 1 72 ? 11.433 -10.785 3.437 1.00 90.38 72 GLY A O 1
ATOM 603 N N . LEU A 1 73 ? 10.188 -9.272 4.528 1.00 90.56 73 LEU A N 1
ATOM 604 C CA . LEU A 1 73 ? 8.892 -9.849 4.146 1.00 90.56 73 LEU A CA 1
ATOM 605 C C . LEU A 1 73 ? 8.673 -9.901 2.627 1.00 90.56 73 LEU A C 1
ATOM 607 O O . LEU A 1 73 ? 8.127 -10.887 2.121 1.00 90.56 73 LEU A O 1
ATOM 611 N N . ILE A 1 74 ? 9.072 -8.849 1.903 1.00 89.31 74 ILE A N 1
ATOM 612 C CA . ILE A 1 74 ? 8.981 -8.810 0.437 1.00 89.31 74 ILE A CA 1
ATOM 613 C C . ILE A 1 74 ? 9.956 -9.815 -0.179 1.00 89.31 74 ILE A C 1
ATOM 615 O O . ILE A 1 74 ? 9.554 -10.592 -1.044 1.00 89.31 74 ILE A O 1
ATOM 619 N N . GLU A 1 75 ? 11.218 -9.821 0.258 1.00 88.62 75 GLU A N 1
ATOM 620 C CA . GLU A 1 75 ? 12.243 -10.731 -0.268 1.00 88.62 75 GLU A CA 1
ATOM 621 C C . GLU A 1 75 ? 11.885 -12.200 -0.016 1.00 88.62 75 GLU A C 1
ATOM 623 O O . GLU A 1 75 ? 12.025 -13.037 -0.910 1.00 88.62 75 GLU A O 1
ATOM 628 N N . GLU A 1 76 ? 11.371 -12.515 1.172 1.00 90.50 76 GLU A N 1
ATOM 629 C CA . GLU A 1 76 ? 10.911 -13.855 1.523 1.00 90.50 76 GLU A CA 1
ATOM 630 C C . GLU A 1 76 ? 9.721 -14.277 0.657 1.00 90.50 76 GLU A C 1
ATOM 632 O O . GLU A 1 76 ? 9.762 -15.342 0.043 1.00 90.50 76 GLU A O 1
ATOM 637 N N . ASN A 1 77 ? 8.698 -13.427 0.507 1.00 88.00 77 ASN A N 1
ATOM 638 C CA . ASN A 1 77 ? 7.564 -13.739 -0.368 1.00 88.00 77 ASN A CA 1
ATOM 639 C C . ASN A 1 77 ? 7.981 -13.880 -1.834 1.00 88.00 77 ASN A C 1
ATOM 641 O O . ASN A 1 77 ? 7.456 -14.739 -2.543 1.00 88.00 77 ASN A O 1
ATOM 645 N N . HIS A 1 78 ? 8.926 -13.063 -2.298 1.00 88.25 78 HIS A N 1
ATOM 646 C CA . HIS A 1 78 ? 9.456 -13.161 -3.651 1.00 88.25 78 HIS A CA 1
ATOM 647 C C . HIS A 1 78 ? 10.149 -14.510 -3.882 1.00 88.25 78 HIS A C 1
ATOM 649 O O . HIS A 1 78 ? 9.862 -15.173 -4.881 1.00 88.25 78 HIS A O 1
ATOM 655 N N . LYS A 1 79 ? 10.980 -14.966 -2.934 1.00 89.81 79 LYS A N 1
ATOM 656 C CA . LYS A 1 79 ? 11.617 -16.293 -2.974 1.00 89.81 79 LYS A CA 1
ATOM 657 C C . LYS A 1 79 ? 10.585 -17.420 -2.902 1.00 89.81 79 LYS A C 1
ATOM 659 O O . LYS A 1 79 ? 10.567 -18.283 -3.775 1.00 89.81 79 LYS A O 1
ATOM 664 N N . LEU A 1 80 ? 9.669 -17.371 -1.931 1.00 88.50 80 LEU A N 1
ATOM 665 C CA . LEU A 1 80 ? 8.620 -18.380 -1.728 1.00 88.50 80 LEU A CA 1
ATOM 666 C C . LEU A 1 80 ? 7.700 -18.539 -2.942 1.00 88.50 80 LEU A C 1
ATOM 668 O O . LEU A 1 80 ? 7.199 -19.629 -3.206 1.00 88.50 80 LEU A O 1
ATOM 672 N N . LYS A 1 81 ? 7.457 -17.461 -3.694 1.00 84.06 81 LYS A N 1
ATOM 673 C CA . LYS A 1 81 ? 6.627 -17.502 -4.904 1.00 84.06 81 LYS A CA 1
ATOM 674 C C . LYS A 1 81 ? 7.396 -17.903 -6.164 1.00 84.06 81 LYS A C 1
ATOM 676 O O . LYS A 1 81 ? 6.777 -17.969 -7.223 1.00 84.06 81 LYS A O 1
ATOM 681 N N . GLY A 1 82 ? 8.693 -18.195 -6.065 1.00 86.31 82 GLY A N 1
ATOM 682 C CA . GLY A 1 82 ? 9.526 -18.597 -7.198 1.00 86.31 82 GLY A CA 1
ATOM 683 C C . GLY A 1 82 ? 9.953 -17.413 -8.059 1.00 86.31 82 GLY A C 1
ATOM 684 O O . GLY A 1 82 ? 9.807 -17.454 -9.276 1.00 86.31 82 GLY A O 1
ATOM 685 N N . HIS A 1 83 ? 10.419 -16.335 -7.426 1.00 83.44 83 HIS A N 1
ATOM 686 C CA . HIS A 1 83 ? 10.932 -15.133 -8.090 1.00 83.44 83 HIS A CA 1
ATOM 687 C C . HIS A 1 83 ? 9.928 -14.452 -9.030 1.00 83.44 83 HIS A C 1
ATOM 689 O O . HIS A 1 83 ? 10.267 -13.912 -10.084 1.00 83.44 83 HIS A O 1
ATOM 695 N N . ARG A 1 84 ? 8.649 -14.462 -8.644 1.00 83.00 84 ARG A N 1
ATOM 696 C CA . ARG A 1 84 ? 7.579 -13.829 -9.424 1.00 83.00 84 ARG A CA 1
ATOM 697 C C . ARG A 1 84 ? 7.720 -12.311 -9.430 1.00 83.00 84 ARG A C 1
ATOM 699 O O . ARG A 1 84 ? 8.302 -11.718 -8.524 1.00 83.00 84 ARG A O 1
ATOM 706 N N . SER A 1 85 ? 7.118 -11.683 -10.438 1.00 86.19 85 SER A N 1
ATOM 707 C CA . SER A 1 85 ? 7.105 -10.227 -10.583 1.00 86.19 85 SER A CA 1
ATOM 708 C C . SER A 1 85 ? 6.617 -9.522 -9.313 1.00 86.19 85 SER A C 1
ATOM 710 O O . SER A 1 85 ? 5.766 -10.039 -8.584 1.00 86.19 85 SER A O 1
ATOM 712 N N . MET A 1 86 ? 7.107 -8.300 -9.096 1.00 85.88 86 MET A N 1
ATOM 713 C CA . MET A 1 86 ? 6.718 -7.426 -7.980 1.00 85.88 86 MET A CA 1
ATOM 714 C C . MET A 1 86 ? 5.194 -7.349 -7.799 1.00 85.88 86 MET A C 1
ATOM 716 O O . MET A 1 86 ? 4.678 -7.420 -6.688 1.00 85.88 86 MET A O 1
ATOM 720 N N . LEU A 1 87 ? 4.453 -7.274 -8.910 1.00 88.56 87 LEU A N 1
ATOM 721 C CA . LEU A 1 87 ? 2.995 -7.209 -8.897 1.00 88.56 87 LEU A CA 1
ATOM 722 C C . LEU A 1 87 ? 2.354 -8.487 -8.330 1.00 88.56 87 LEU A C 1
ATOM 724 O O . LEU A 1 87 ? 1.391 -8.414 -7.569 1.00 88.56 87 LEU A O 1
ATOM 728 N N . SER A 1 88 ? 2.907 -9.651 -8.668 1.00 88.44 88 SER A N 1
ATOM 729 C CA . SER A 1 88 ? 2.426 -10.943 -8.166 1.00 88.44 88 SER A CA 1
ATOM 730 C C . SER A 1 88 ? 2.659 -11.072 -6.661 1.00 88.44 88 SER A C 1
ATOM 732 O O . SER A 1 88 ? 1.771 -11.505 -5.928 1.00 88.44 88 SER A O 1
ATOM 734 N N . VAL A 1 89 ? 3.840 -10.652 -6.196 1.00 89.25 89 VAL A N 1
ATOM 735 C CA . VAL A 1 89 ? 4.195 -10.623 -4.770 1.00 89.25 89 VAL A CA 1
ATOM 736 C C . VAL A 1 89 ? 3.269 -9.671 -4.011 1.00 89.25 89 VAL A C 1
ATOM 738 O O . VAL A 1 89 ? 2.698 -10.050 -2.991 1.00 89.25 89 VAL A O 1
ATOM 741 N N . TYR A 1 90 ? 3.022 -8.479 -4.562 1.00 90.44 90 TYR A N 1
ATOM 742 C CA . TYR A 1 90 ? 2.090 -7.506 -3.997 1.00 90.44 90 TYR A CA 1
ATOM 743 C C . TYR A 1 90 ? 0.687 -8.089 -3.790 1.00 90.44 90 TYR A C 1
ATOM 745 O O . TYR A 1 90 ? 0.169 -8.031 -2.678 1.00 90.44 90 TYR A O 1
ATOM 753 N N . TYR A 1 91 ? 0.066 -8.674 -4.821 1.00 90.88 91 TYR A N 1
ATOM 754 C CA . TYR A 1 91 ? -1.296 -9.209 -4.688 1.00 90.88 91 TYR A CA 1
ATOM 755 C C . TYR A 1 91 ? -1.376 -10.415 -3.749 1.00 90.88 91 TYR A C 1
ATOM 757 O O . TYR A 1 91 ? -2.405 -10.605 -3.104 1.00 90.88 91 TYR A O 1
ATOM 765 N N . ALA A 1 92 ? -0.301 -11.197 -3.630 1.00 90.12 92 ALA A N 1
ATOM 766 C CA . ALA A 1 92 ? -0.229 -12.294 -2.671 1.00 90.12 92 ALA A CA 1
ATOM 767 C C . ALA A 1 92 ? -0.115 -11.801 -1.218 1.00 90.12 92 ALA A C 1
ATOM 769 O O . ALA A 1 92 ? -0.704 -12.403 -0.322 1.00 90.12 92 ALA A O 1
ATOM 770 N N . MET A 1 93 ? 0.625 -10.716 -0.982 1.00 91.75 93 MET A N 1
ATOM 771 C CA . MET A 1 93 ? 0.846 -10.173 0.360 1.00 91.75 93 MET A CA 1
ATOM 772 C C . MET A 1 93 ? -0.281 -9.247 0.824 1.00 91.75 93 MET A C 1
ATOM 774 O O . MET A 1 93 ? -0.638 -9.300 1.997 1.00 91.75 93 MET A O 1
ATOM 778 N N . LYS A 1 94 ? -0.872 -8.451 -0.082 1.00 91.31 94 LYS A N 1
ATOM 779 C CA . LYS A 1 94 ? -1.885 -7.415 0.201 1.00 91.31 94 LYS A CA 1
ATOM 780 C C . LYS A 1 94 ? -3.007 -7.845 1.161 1.00 91.31 94 LYS A C 1
ATOM 782 O O . LYS A 1 94 ? -3.390 -7.022 1.989 1.00 91.31 94 LYS A O 1
ATOM 787 N N . PRO A 1 95 ? -3.563 -9.072 1.079 1.00 90.81 95 PRO A N 1
ATOM 788 C CA . PRO A 1 95 ? -4.625 -9.493 1.989 1.00 90.81 95 PRO A CA 1
ATOM 789 C C . PRO A 1 95 ? -4.170 -9.618 3.447 1.00 90.81 95 PRO A C 1
ATOM 791 O O . PRO A 1 95 ? -4.991 -9.471 4.341 1.00 90.81 95 PRO A O 1
ATOM 794 N N . LYS A 1 96 ? -2.886 -9.916 3.683 1.00 91.62 96 LYS A N 1
ATOM 795 C CA . LYS A 1 96 ? -2.315 -10.120 5.023 1.00 91.62 96 LYS A CA 1
ATOM 796 C C . LYS A 1 96 ? -1.543 -8.904 5.512 1.00 91.62 96 LYS A C 1
ATOM 798 O O . LYS A 1 96 ? -1.701 -8.511 6.659 1.00 91.62 96 LYS A O 1
ATOM 803 N N . TYR A 1 97 ? -0.733 -8.313 4.638 1.00 92.56 97 TYR A N 1
ATOM 804 C CA . TYR A 1 97 ? 0.139 -7.188 4.942 1.00 92.56 97 TYR A CA 1
ATOM 805 C C . TYR A 1 97 ? -0.076 -6.056 3.951 1.00 92.56 97 TYR A C 1
ATOM 807 O O . TYR A 1 97 ? -0.071 -6.276 2.738 1.00 92.56 97 TYR A O 1
ATOM 815 N N . TYR A 1 98 ? -0.205 -4.832 4.452 1.00 92.94 98 TYR A N 1
ATOM 816 C CA . TYR A 1 98 ? -0.333 -3.665 3.592 1.00 92.94 98 TYR A CA 1
ATOM 817 C C . TYR A 1 98 ? 0.263 -2.411 4.223 1.00 92.94 98 TYR A C 1
ATOM 819 O O . TYR A 1 98 ? 0.182 -2.191 5.425 1.00 92.94 98 TYR A O 1
ATOM 827 N N . TRP A 1 99 ? 0.842 -1.555 3.384 1.00 91.38 99 TRP A N 1
ATOM 828 C CA . TRP A 1 99 ? 1.202 -0.189 3.740 1.00 91.38 99 TRP A CA 1
ATOM 829 C C . TRP A 1 99 ? 1.196 0.707 2.492 1.00 91.38 99 TRP A C 1
ATOM 831 O O . TRP A 1 99 ? 1.460 0.240 1.376 1.00 91.38 99 TRP A O 1
ATOM 841 N N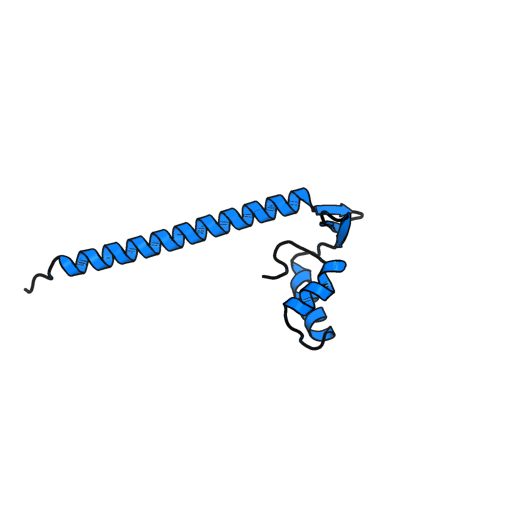 . PRO A 1 100 ? 0.929 2.015 2.644 1.00 85.75 100 PRO A N 1
ATOM 842 C CA . PRO A 1 100 ? 1.125 2.995 1.586 1.00 85.75 100 PRO A CA 1
ATOM 843 C C . PRO A 1 100 ? 2.534 2.917 1.001 1.00 85.75 100 PRO A C 1
ATOM 845 O O . PRO A 1 100 ? 3.519 3.000 1.728 1.00 85.75 100 PRO A O 1
ATOM 848 N N . GLY A 1 101 ? 2.620 2.784 -0.322 1.00 83.25 101 GLY A N 1
ATOM 849 C CA . GLY A 1 101 ? 3.900 2.697 -1.029 1.00 83.25 101 GLY A CA 1
ATOM 850 C C . GLY A 1 101 ? 4.483 1.288 -1.148 1.00 83.25 101 GLY A C 1
ATOM 851 O O . GLY A 1 101 ? 5.571 1.158 -1.677 1.00 83.25 101 GLY A O 1
ATOM 852 N N . MET A 1 102 ? 3.775 0.228 -0.743 1.00 85.81 102 MET A N 1
ATOM 853 C CA . MET A 1 102 ? 4.246 -1.163 -0.887 1.00 85.81 102 MET A CA 1
ATOM 854 C C . MET A 1 102 ? 4.612 -1.584 -2.326 1.00 85.81 102 MET A C 1
ATOM 856 O O . MET A 1 102 ? 5.382 -2.518 -2.513 1.00 85.81 102 MET A O 1
ATOM 860 N N . LYS A 1 103 ? 4.034 -0.933 -3.343 1.00 80.06 103 LYS A N 1
ATOM 861 C CA . LYS A 1 103 ? 4.286 -1.228 -4.763 1.00 80.06 103 LYS A CA 1
ATOM 862 C C . LYS A 1 103 ? 5.503 -0.473 -5.336 1.00 80.06 103 LYS A C 1
ATOM 864 O O . LYS A 1 103 ? 5.902 -0.790 -6.453 1.00 80.06 103 LYS A O 1
ATOM 869 N N . ASN A 1 104 ? 6.027 0.521 -4.614 1.00 64.19 104 ASN A N 1
ATOM 870 C CA . ASN A 1 104 ? 7.119 1.386 -5.070 1.00 64.19 104 ASN A CA 1
ATOM 871 C C . ASN A 1 104 ? 8.487 0.870 -4.637 1.00 64.19 104 ASN A C 1
ATOM 873 O O . ASN A 1 104 ? 8.552 0.177 -3.597 1.00 64.19 104 ASN A O 1
#

Secondary structure (DSSP, 8-state):
-----THHHHHHHHHHHHHHHHHHHHHHHHHHHHHHHHHHHHHHEEEETTEEEEE-TTS-EEE---HHHHHHHHHHHHHHTTS--HHHHHHHHTTTB--TTTT-

pLDDT: mean 79.19, std 14.37, range [44.0, 93.75]

Foldseek 3Di:
DDDDDPVVVVVVVVVVVVVVVVVVVVVVVVVVLVVVQVVQCVPFWDDDPNWIWGQDPVRQIATEDDPVCLVVLLVVLCVVVPNDDLVVSCVVRVNHYDGPPSSD

Radius of gyration: 22.89 Å; chains: 1; bounding box: 54×58×51 Å

Sequence (104 aa):
MEYNKPEKMIVADSLSRIHMEDDIKKDINIKRSLKQQEGKWKKHVIQEENKKCWVFDDGRKAEVPEVNIRKGLIEENHKLKGHRSMLSVYYAMKPKYYWPGMKN